Protein AF-A0A3A0F3B7-F1 (afdb_monomer)

Structure (mmCIF, N/CA/C/O backbone):
data_AF-A0A3A0F3B7-F1
#
_entry.id   AF-A0A3A0F3B7-F1
#
loop_
_atom_site.group_PDB
_atom_site.id
_atom_site.type_symbol
_atom_site.label_atom_id
_atom_site.label_alt_id
_atom_site.label_comp_id
_atom_site.label_asym_id
_atom_site.label_entity_id
_atom_site.label_seq_id
_atom_site.pdbx_PDB_ins_code
_atom_site.Cartn_x
_atom_site.Cartn_y
_atom_site.Cartn_z
_atom_site.occupancy
_atom_site.B_iso_or_equiv
_atom_site.auth_seq_id
_atom_site.auth_comp_id
_atom_site.auth_asym_id
_atom_site.auth_atom_id
_atom_site.pdbx_PDB_model_num
ATOM 1 N N . ALA A 1 1 ? 18.678 -20.813 -21.645 1.00 38.84 1 ALA A N 1
ATOM 2 C CA . ALA A 1 1 ? 19.032 -19.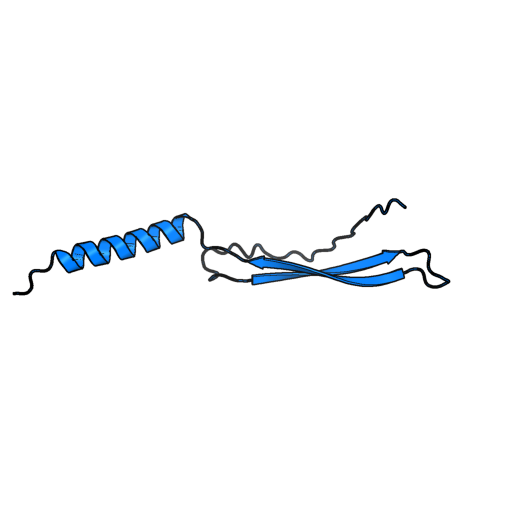383 -21.648 1.00 38.84 1 ALA A CA 1
ATOM 3 C C . ALA A 1 1 ? 18.826 -18.846 -20.239 1.00 38.84 1 ALA A C 1
ATOM 5 O O . ALA A 1 1 ? 17.732 -18.989 -19.707 1.00 38.84 1 ALA A O 1
ATOM 6 N N . THR A 1 2 ? 19.878 -18.331 -19.611 1.00 33.38 2 THR A N 1
ATOM 7 C CA . THR A 1 2 ? 19.868 -17.812 -18.236 1.00 33.38 2 THR A CA 1
ATOM 8 C C . THR A 1 2 ? 19.894 -16.288 -18.328 1.00 33.38 2 THR A C 1
ATOM 10 O O . THR A 1 2 ? 20.878 -15.732 -18.805 1.00 33.38 2 THR A O 1
ATOM 13 N N . ALA A 1 3 ? 18.815 -15.609 -17.936 1.00 43.41 3 ALA A N 1
ATOM 14 C CA . ALA A 1 3 ? 18.764 -14.148 -17.915 1.00 43.41 3 ALA A CA 1
ATOM 15 C C . ALA A 1 3 ? 19.149 -13.649 -16.516 1.00 43.41 3 ALA A C 1
ATOM 17 O O . ALA A 1 3 ? 18.409 -13.849 -15.555 1.00 43.41 3 ALA A O 1
ATOM 18 N N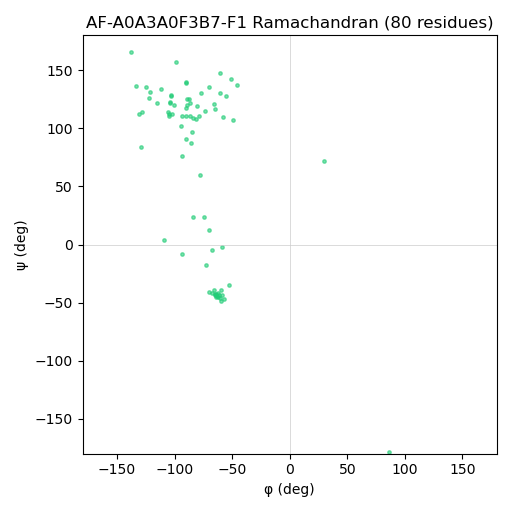 . TRP A 1 4 ? 20.319 -13.019 -16.400 1.00 43.53 4 TRP A N 1
ATOM 19 C CA . TRP A 1 4 ? 20.701 -12.258 -15.213 1.00 43.53 4 TRP A CA 1
ATOM 20 C C . TRP A 1 4 ? 20.239 -10.813 -15.408 1.00 43.53 4 TRP A C 1
ATOM 22 O O . TRP A 1 4 ? 20.738 -10.104 -16.281 1.00 43.53 4 TRP A O 1
ATOM 32 N N . VAL A 1 5 ? 19.235 -10.397 -14.636 1.00 52.84 5 VAL A N 1
ATOM 33 C CA . VAL A 1 5 ? 18.680 -9.041 -14.675 1.00 52.84 5 VAL A CA 1
ATOM 34 C C . VAL A 1 5 ? 19.372 -8.211 -13.596 1.00 52.84 5 VAL A C 1
ATOM 36 O O . VAL A 1 5 ? 19.055 -8.323 -12.416 1.00 52.84 5 VAL A O 1
ATOM 39 N N . GLY A 1 6 ? 20.327 -7.377 -14.005 1.00 50.78 6 GLY A N 1
ATOM 40 C CA . GLY A 1 6 ? 20.799 -6.256 -13.198 1.00 50.78 6 GLY A CA 1
ATOM 41 C C . GLY A 1 6 ? 19.864 -5.066 -13.400 1.00 50.78 6 GLY A C 1
ATOM 42 O O . GLY A 1 6 ? 19.846 -4.476 -14.478 1.00 50.78 6 GLY A O 1
ATOM 43 N N . SER A 1 7 ? 19.068 -4.715 -12.392 1.00 53.09 7 SER A N 1
ATOM 44 C CA . SER A 1 7 ? 18.254 -3.495 -12.403 1.00 53.09 7 SER A CA 1
ATOM 45 C C . SER A 1 7 ? 19.057 -2.327 -11.827 1.00 53.09 7 SER A C 1
ATOM 47 O O . SER A 1 7 ? 19.444 -2.368 -10.659 1.00 53.09 7 SER A O 1
ATOM 49 N N . VAL A 1 8 ? 19.281 -1.263 -12.605 1.00 51.69 8 VAL A N 1
ATOM 50 C CA . VAL A 1 8 ? 19.699 0.033 -12.047 1.00 51.69 8 VAL A CA 1
ATOM 51 C C . VAL A 1 8 ? 18.437 0.769 -11.614 1.00 51.69 8 VAL A C 1
ATOM 53 O O . VAL A 1 8 ? 17.750 1.388 -12.424 1.00 51.69 8 VAL A O 1
ATOM 56 N N . THR A 1 9 ? 18.108 0.666 -10.331 1.00 49.44 9 THR A N 1
ATOM 57 C CA . THR A 1 9 ? 16.950 1.343 -9.742 1.00 49.44 9 THR A CA 1
ATOM 58 C C . THR A 1 9 ? 17.377 2.721 -9.234 1.00 49.44 9 THR A C 1
ATOM 60 O O . THR A 1 9 ? 17.813 2.863 -8.095 1.00 49.44 9 THR A O 1
ATOM 63 N N . ALA A 1 10 ? 17.267 3.753 -10.072 1.00 47.44 10 ALA A N 1
ATOM 64 C CA . ALA A 1 10 ? 17.405 5.140 -9.629 1.00 47.44 10 ALA A CA 1
ATOM 65 C C . ALA A 1 10 ? 16.047 5.641 -9.110 1.00 47.44 10 ALA A C 1
ATOM 67 O O . ALA A 1 10 ? 15.248 6.191 -9.865 1.00 47.44 10 ALA A O 1
ATOM 68 N N . MET A 1 11 ? 15.756 5.412 -7.827 1.00 50.19 11 MET A N 1
ATOM 69 C CA . MET A 1 11 ? 14.594 6.023 -7.176 1.00 50.19 11 MET A CA 1
ATOM 70 C C . MET A 1 11 ? 15.009 7.391 -6.640 1.00 50.19 11 MET A C 1
ATOM 72 O O . MET A 1 11 ? 15.793 7.476 -5.695 1.00 50.19 11 MET A O 1
ATOM 76 N N . GLY A 1 12 ? 14.495 8.464 -7.247 1.00 52.53 12 GLY A N 1
ATOM 77 C CA . GLY A 1 12 ? 14.502 9.777 -6.604 1.00 52.53 12 GLY A CA 1
ATOM 78 C C . GLY A 1 12 ? 13.812 9.641 -5.250 1.00 52.53 12 GLY A C 1
ATOM 79 O O . GLY A 1 12 ? 12.739 9.043 -5.184 1.00 52.53 12 GLY A O 1
ATOM 80 N N . GLY A 1 13 ? 14.470 10.103 -4.183 1.00 46.34 13 GLY A N 1
ATOM 81 C CA . GLY A 1 13 ? 14.049 9.863 -2.804 1.00 46.34 13 GLY A CA 1
ATOM 82 C C . GLY A 1 13 ? 12.570 10.174 -2.603 1.00 46.34 13 GLY A C 1
ATOM 83 O O . GLY A 1 13 ? 12.170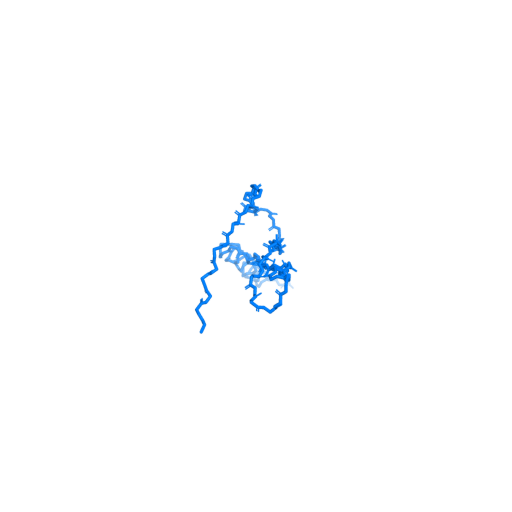 11.335 -2.584 1.00 46.34 13 GLY A O 1
ATOM 84 N N . VAL A 1 14 ? 11.755 9.132 -2.451 1.00 51.97 14 VAL A N 1
ATOM 85 C CA . VAL A 1 14 ? 10.391 9.292 -1.968 1.00 51.97 14 VAL A CA 1
ATOM 86 C C . VAL A 1 14 ? 10.496 9.451 -0.459 1.00 51.97 14 VAL A C 1
ATOM 88 O O . VAL A 1 14 ? 10.907 8.534 0.250 1.00 51.97 14 VAL A O 1
ATOM 91 N N . SER A 1 15 ? 10.199 10.659 0.028 1.00 48.22 15 SER A N 1
ATOM 92 C CA . SER A 1 15 ? 9.964 10.901 1.454 1.00 48.22 15 SER A CA 1
ATOM 93 C C . SER A 1 15 ? 9.034 9.803 1.984 1.00 48.22 15 SER A C 1
ATOM 95 O O . SER A 1 15 ? 8.094 9.445 1.264 1.00 48.22 15 SER A O 1
ATOM 97 N N . PRO A 1 16 ? 9.273 9.222 3.175 1.00 52.59 16 PRO A N 1
ATOM 98 C CA . PRO A 1 16 ? 8.433 8.144 3.668 1.00 52.59 16 PRO A CA 1
ATOM 99 C C . PRO A 1 16 ? 6.985 8.638 3.745 1.00 52.59 16 PRO A C 1
ATOM 101 O O . PRO A 1 16 ? 6.629 9.449 4.594 1.00 52.59 16 PRO A O 1
ATOM 104 N N . LEU A 1 17 ? 6.130 8.118 2.858 1.00 53.97 17 LEU A N 1
ATOM 105 C CA . LEU A 1 17 ? 4.679 8.309 2.910 1.00 53.97 17 LEU A CA 1
ATOM 106 C C . LEU A 1 17 ? 4.037 7.545 4.086 1.00 53.97 17 LEU A C 1
ATOM 108 O O . LEU A 1 17 ? 2.817 7.449 4.160 1.00 53.97 17 LEU A O 1
ATOM 112 N N . SER A 1 18 ? 4.830 7.036 5.035 1.00 49.84 18 SER A N 1
ATOM 113 C CA . SER A 1 18 ? 4.357 6.574 6.341 1.00 49.84 18 SER A CA 1
ATOM 114 C C . SER A 1 18 ? 4.114 7.776 7.263 1.00 49.84 18 SER A C 1
ATOM 116 O O . SER A 1 18 ? 4.752 7.930 8.303 1.00 49.84 18 SER A O 1
ATOM 118 N N . ASN A 1 19 ? 3.222 8.674 6.853 1.00 50.88 19 ASN A N 1
ATOM 119 C CA . ASN A 1 19 ? 2.598 9.599 7.786 1.00 50.88 19 ASN A CA 1
ATOM 120 C C . ASN A 1 19 ? 1.370 8.884 8.356 1.00 50.88 19 ASN A C 1
ATOM 122 O O . ASN A 1 19 ? 0.501 8.462 7.593 1.00 50.88 19 ASN A O 1
ATOM 126 N N . THR A 1 20 ? 1.270 8.787 9.679 1.00 50.34 20 THR A N 1
ATOM 127 C CA . THR A 1 20 ? 0.137 8.200 10.421 1.00 50.34 20 THR A CA 1
ATOM 128 C C . THR A 1 20 ? -1.216 8.879 10.142 1.00 50.34 20 THR A C 1
ATOM 130 O O . THR A 1 20 ? -2.242 8.441 10.653 1.00 50.34 20 THR A O 1
ATOM 133 N N . GLY A 1 21 ? -1.241 9.933 9.316 1.00 49.38 21 GLY A N 1
ATOM 134 C CA . GLY A 1 21 ? -2.439 10.619 8.830 1.00 49.38 21 GLY A CA 1
ATOM 135 C C . GLY A 1 21 ? -2.779 10.425 7.345 1.00 49.38 21 GLY A C 1
ATOM 136 O O . GLY A 1 21 ? -3.715 11.074 6.886 1.00 49.38 21 GLY A O 1
ATOM 137 N N . ALA A 1 22 ? -2.058 9.602 6.572 1.00 53.59 22 ALA A N 1
ATOM 138 C CA . ALA A 1 22 ? -2.416 9.338 5.175 1.00 53.59 22 ALA A CA 1
ATOM 139 C C . ALA A 1 22 ? -3.524 8.263 5.114 1.00 53.59 22 ALA A C 1
ATOM 141 O O . ALA A 1 22 ? -3.255 7.094 5.404 1.00 53.59 22 ALA A O 1
ATOM 142 N N . PRO A 1 23 ? -4.777 8.618 4.767 1.00 54.31 23 PRO A N 1
ATOM 143 C CA . PRO A 1 23 ? -5.854 7.644 4.670 1.00 54.31 23 PRO A CA 1
ATOM 144 C C . PRO A 1 23 ? -5.522 6.688 3.526 1.00 54.31 23 PRO A C 1
ATOM 146 O O . PRO A 1 23 ? -5.423 7.139 2.392 1.00 54.31 23 PRO A O 1
ATOM 149 N N . SER A 1 24 ? -5.318 5.400 3.829 1.00 55.34 24 SER A N 1
ATOM 150 C CA . SER A 1 24 ? -5.437 4.274 2.885 1.00 55.34 24 SER A CA 1
ATOM 151 C C . SER A 1 24 ? -5.120 4.647 1.424 1.00 55.34 24 SER A C 1
ATOM 153 O O . SER A 1 24 ? -6.021 4.787 0.596 1.00 55.34 24 SER A O 1
ATOM 155 N N . GLY A 1 25 ? -3.844 4.882 1.119 1.00 62.69 25 GLY A N 1
ATOM 156 C CA . GLY A 1 25 ? -3.401 5.265 -0.221 1.00 62.69 25 GLY A CA 1
ATOM 157 C C . GLY A 1 25 ? -2.857 4.082 -1.019 1.00 62.69 25 GLY A C 1
ATOM 158 O O . GLY A 1 25 ? -2.370 3.101 -0.456 1.00 62.69 25 GLY A O 1
ATOM 159 N N . THR A 1 26 ? -2.876 4.195 -2.345 1.00 67.94 26 THR A N 1
ATOM 160 C CA . THR A 1 26 ? -2.070 3.342 -3.227 1.00 67.94 26 THR A CA 1
ATOM 161 C C . THR A 1 26 ? -0.865 4.126 -3.730 1.00 67.94 26 THR A C 1
ATOM 163 O O . THR A 1 26 ? -1.037 5.211 -4.287 1.00 67.94 26 THR A O 1
ATOM 166 N N . VAL A 1 27 ? 0.342 3.580 -3.590 1.00 71.94 27 VAL A N 1
ATOM 167 C CA . VAL A 1 27 ? 1.553 4.127 -4.223 1.00 71.94 27 VAL A CA 1
ATOM 168 C C . VAL A 1 27 ? 1.910 3.252 -5.409 1.00 71.94 27 VAL A C 1
ATOM 170 O O . VAL A 1 27 ? 2.109 2.052 -5.251 1.00 71.94 27 VAL A O 1
ATOM 173 N N . THR A 1 28 ? 1.996 3.852 -6.595 1.00 74.12 28 THR A N 1
ATOM 174 C CA . THR A 1 28 ? 2.462 3.157 -7.797 1.00 74.12 28 THR A CA 1
ATOM 175 C C . THR A 1 28 ? 3.872 3.617 -8.123 1.00 74.12 28 THR A C 1
ATOM 177 O O . THR A 1 28 ? 4.096 4.781 -8.450 1.00 74.12 28 THR A O 1
ATOM 180 N N . LEU A 1 29 ? 4.821 2.695 -8.018 1.00 78.00 29 LEU A N 1
ATOM 181 C CA . LEU A 1 29 ? 6.202 2.884 -8.434 1.00 78.00 29 LEU A CA 1
ATOM 182 C C . LEU A 1 29 ? 6.320 2.462 -9.898 1.00 78.00 29 LEU A C 1
ATOM 184 O O . LEU A 1 29 ? 5.951 1.342 -10.254 1.00 78.00 29 LEU A O 1
ATOM 188 N N . VAL A 1 30 ? 6.828 3.365 -10.734 1.00 78.50 30 VAL A N 1
ATOM 189 C CA . VAL A 1 30 ? 7.047 3.126 -12.164 1.00 78.50 30 VAL A CA 1
ATOM 190 C C . VAL A 1 30 ? 8.541 3.174 -12.428 1.00 78.50 30 VAL A C 1
ATOM 192 O O . VAL A 1 30 ? 9.186 4.183 -12.140 1.00 78.50 30 VAL A O 1
ATOM 195 N N . THR A 1 31 ? 9.098 2.092 -12.963 1.00 77.81 31 THR A N 1
ATOM 196 C CA . THR A 1 31 ? 10.529 2.003 -13.271 1.00 77.81 31 THR A CA 1
ATOM 197 C C . THR A 1 31 ? 10.745 1.644 -14.740 1.00 77.81 31 THR A C 1
ATOM 199 O O . THR A 1 31 ? 10.059 0.769 -15.272 1.00 77.81 31 THR A O 1
ATOM 202 N N . PRO A 1 32 ? 11.679 2.310 -15.440 1.00 77.44 32 PRO A N 1
ATOM 203 C CA . PRO A 1 32 ? 12.062 1.893 -16.781 1.00 77.44 32 PRO A CA 1
ATOM 204 C C . PRO A 1 32 ? 12.833 0.568 -16.713 1.00 77.44 32 PRO A C 1
ATOM 206 O O . PRO A 1 32 ? 13.724 0.387 -15.882 1.00 77.44 32 PRO A O 1
ATOM 209 N N . VAL A 1 33 ? 12.502 -0.355 -17.611 1.00 80.12 33 VAL A N 1
ATOM 210 C CA . VAL A 1 33 ? 13.116 -1.676 -17.756 1.00 80.12 33 VAL A CA 1
ATOM 211 C C . VAL A 1 33 ? 13.662 -1.796 -19.175 1.00 80.12 33 VAL A C 1
ATOM 213 O O . VAL A 1 33 ? 12.937 -1.615 -20.150 1.00 80.12 33 VAL A O 1
ATOM 216 N N . PHE A 1 34 ? 14.945 -2.128 -19.301 1.00 77.94 34 PHE A N 1
ATOM 217 C CA . PHE A 1 34 ? 15.580 -2.387 -20.592 1.00 77.94 34 PHE A CA 1
ATOM 218 C C . PHE A 1 34 ? 15.791 -3.888 -20.759 1.00 77.94 34 PHE A C 1
ATOM 220 O O . PHE A 1 34 ? 16.621 -4.484 -20.069 1.00 77.94 34 PHE A O 1
ATOM 227 N N . ILE A 1 35 ? 15.047 -4.503 -21.676 1.00 76.31 35 ILE A N 1
ATOM 228 C CA . ILE A 1 35 ? 15.191 -5.925 -21.989 1.00 76.31 35 ILE A CA 1
ATOM 229 C C . ILE A 1 35 ? 16.215 -6.059 -23.110 1.00 76.31 35 ILE A C 1
ATOM 231 O O . ILE A 1 35 ? 15.988 -5.566 -24.214 1.00 76.31 35 ILE A O 1
ATOM 235 N N . ARG A 1 36 ? 17.339 -6.730 -22.833 1.00 73.25 36 ARG A N 1
ATOM 236 C CA . ARG A 1 36 ? 18.289 -7.136 -23.873 1.00 73.25 36 ARG A CA 1
ATOM 237 C C . ARG A 1 36 ? 17.867 -8.478 -24.459 1.00 73.25 36 ARG A C 1
ATOM 239 O O . ARG A 1 36 ? 17.754 -9.447 -23.714 1.00 73.25 36 ARG A O 1
ATOM 246 N N . SER A 1 37 ? 17.637 -8.530 -25.769 1.00 68.62 37 SER A N 1
ATOM 247 C CA . SER A 1 37 ? 17.268 -9.764 -26.474 1.00 68.62 37 SER A CA 1
ATOM 248 C C . SER A 1 37 ? 18.080 -9.936 -27.749 1.00 68.62 37 SER A C 1
ATOM 250 O O . SER A 1 37 ? 18.153 -9.000 -28.539 1.00 68.62 37 SER A O 1
ATOM 252 N N . ASP A 1 38 ? 18.572 -11.143 -28.019 1.00 70.44 38 ASP A N 1
ATOM 253 C CA . ASP A 1 38 ? 19.382 -11.468 -29.207 1.00 70.44 38 ASP A CA 1
ATOM 254 C C . ASP A 1 38 ? 18.564 -11.567 -30.521 1.00 70.44 38 ASP A C 1
ATOM 256 O O . ASP A 1 38 ? 18.956 -12.234 -31.478 1.00 70.44 38 ASP A O 1
ATOM 260 N N . ILE A 1 39 ? 17.402 -10.909 -30.584 1.00 67.75 39 ILE A N 1
ATOM 261 C CA . ILE A 1 39 ? 16.476 -10.925 -31.723 1.00 67.75 39 ILE A CA 1
ATOM 262 C C . ILE A 1 39 ? 16.780 -9.718 -32.631 1.00 67.75 39 ILE A C 1
ATOM 264 O O . ILE A 1 39 ? 16.070 -8.716 -32.629 1.00 67.75 39 ILE A O 1
ATOM 268 N N . GLY A 1 40 ? 17.858 -9.804 -33.415 1.00 66.19 40 GLY A N 1
ATOM 269 C CA . GLY A 1 40 ? 18.175 -8.847 -34.489 1.00 66.19 40 GLY A CA 1
ATOM 270 C C . GLY A 1 40 ? 18.966 -7.587 -34.087 1.00 66.19 40 GLY A C 1
ATOM 271 O O . GLY A 1 40 ? 19.378 -7.411 -32.946 1.00 66.19 40 GLY A O 1
ATOM 272 N N . ALA A 1 41 ? 19.214 -6.705 -35.069 1.00 65.00 41 ALA A N 1
ATOM 273 C CA . ALA A 1 41 ? 20.196 -5.605 -35.007 1.00 65.00 41 ALA A CA 1
ATOM 274 C C . ALA A 1 41 ? 19.881 -4.462 -34.014 1.00 65.00 41 ALA A C 1
ATOM 276 O O . ALA A 1 41 ? 20.708 -3.572 -33.829 1.00 65.00 41 ALA A O 1
ATOM 277 N N . SER A 1 42 ? 18.722 -4.485 -33.351 1.00 59.91 42 SER A N 1
ATOM 278 C CA . SER A 1 42 ? 18.381 -3.574 -32.253 1.00 59.91 42 SER A CA 1
ATOM 279 C C . SER A 1 42 ? 17.880 -4.394 -31.063 1.00 59.91 42 SER A C 1
ATOM 281 O O . SER A 1 42 ? 16.691 -4.632 -30.883 1.00 59.91 42 SER A O 1
ATOM 283 N N . ALA A 1 43 ? 18.838 -4.888 -30.282 1.00 66.31 43 ALA A N 1
ATOM 284 C CA . ALA A 1 43 ? 18.667 -5.880 -29.225 1.00 66.31 43 ALA A CA 1
ATOM 285 C C . ALA A 1 43 ? 18.231 -5.289 -27.868 1.00 66.31 43 ALA A C 1
ATOM 287 O O . ALA A 1 43 ? 18.515 -5.887 -26.832 1.00 66.31 43 ALA A O 1
ATOM 288 N N . VAL A 1 44 ? 17.604 -4.105 -27.836 1.00 68.25 44 VAL A N 1
ATOM 289 C CA . VAL A 1 44 ? 17.142 -3.457 -26.594 1.00 68.25 44 VAL A CA 1
ATOM 290 C C . VAL A 1 44 ? 15.695 -3.001 -26.745 1.00 68.25 44 VAL A C 1
ATOM 292 O O . VAL A 1 44 ? 15.410 -2.066 -27.490 1.00 68.25 44 VAL A O 1
ATOM 295 N N . VAL A 1 45 ? 14.792 -3.632 -25.996 1.00 75.38 45 VAL A N 1
ATOM 296 C CA . VAL A 1 45 ? 13.371 -3.267 -25.942 1.00 75.38 45 VAL A CA 1
ATOM 297 C C . VAL A 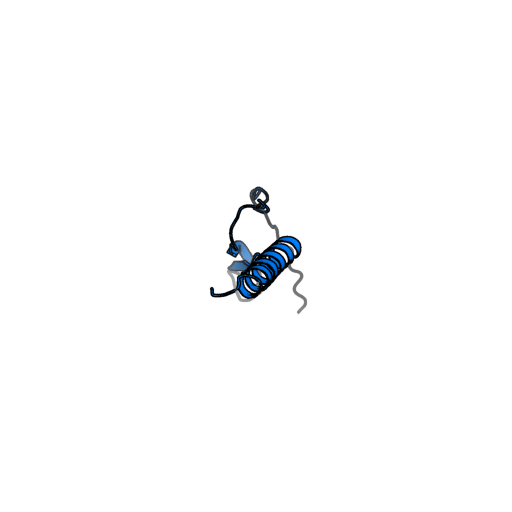1 45 ? 13.106 -2.492 -24.644 1.00 75.38 45 VAL A C 1
ATOM 299 O O . VAL A 1 45 ? 13.231 -3.077 -23.561 1.00 75.38 45 VAL A O 1
ATOM 302 N N . PRO A 1 46 ? 12.775 -1.186 -24.708 1.00 75.75 46 PRO A N 1
ATOM 303 C CA . PRO A 1 46 ? 12.386 -0.418 -23.532 1.00 75.75 46 PRO A CA 1
ATOM 304 C C . PRO A 1 46 ? 10.942 -0.746 -23.128 1.00 75.75 46 PRO A C 1
ATOM 306 O O . PRO A 1 46 ? 10.029 -0.719 -23.953 1.00 75.75 46 PRO A O 1
ATOM 309 N N . VAL A 1 47 ? 10.736 -1.041 -21.848 1.00 80.06 47 VAL A N 1
ATOM 310 C CA . VAL A 1 47 ? 9.439 -1.357 -21.229 1.00 80.06 47 VAL A CA 1
ATOM 311 C C . VAL A 1 47 ? 9.361 -0.648 -19.871 1.00 80.06 47 VAL A C 1
ATOM 313 O O . VAL A 1 47 ? 10.372 -0.184 -19.352 1.00 80.06 47 VAL A O 1
ATOM 316 N N . PHE A 1 48 ? 8.174 -0.549 -19.275 1.00 83.62 48 PHE A N 1
ATOM 317 C CA . PHE A 1 48 ? 7.995 -0.054 -17.908 1.00 83.62 48 PHE A CA 1
ATOM 318 C C . PHE A 1 48 ? 7.534 -1.173 -16.973 1.00 83.62 48 PHE A C 1
ATOM 320 O O . PHE A 1 48 ? 6.617 -1.927 -17.298 1.00 83.62 48 PHE A O 1
ATOM 327 N N . GLY A 1 49 ? 8.168 -1.263 -15.807 1.00 80.12 49 GLY A N 1
ATOM 328 C CA . GLY A 1 49 ? 7.698 -2.046 -14.672 1.00 80.12 49 GLY A CA 1
ATOM 329 C C . GLY A 1 49 ? 6.807 -1.192 -13.771 1.00 80.12 49 GLY A C 1
ATOM 330 O O . GLY A 1 49 ? 7.111 -0.025 -13.521 1.00 80.12 49 GLY A O 1
ATOM 331 N N . PHE A 1 50 ? 5.722 -1.782 -13.275 1.00 80.62 50 PHE A N 1
ATOM 332 C CA . PHE A 1 50 ? 4.786 -1.142 -12.351 1.00 80.62 50 PHE A CA 1
ATOM 333 C C . PHE A 1 50 ? 4.705 -1.962 -11.063 1.00 80.62 50 PHE A C 1
ATOM 335 O O . PHE A 1 50 ? 4.508 -3.176 -11.115 1.00 80.62 50 PHE A O 1
ATOM 342 N N . LEU A 1 51 ? 4.832 -1.303 -9.912 1.00 77.44 51 LEU A N 1
ATOM 343 C CA . LEU A 1 51 ? 4.626 -1.903 -8.596 1.00 77.44 51 LEU A CA 1
ATOM 344 C C . LEU A 1 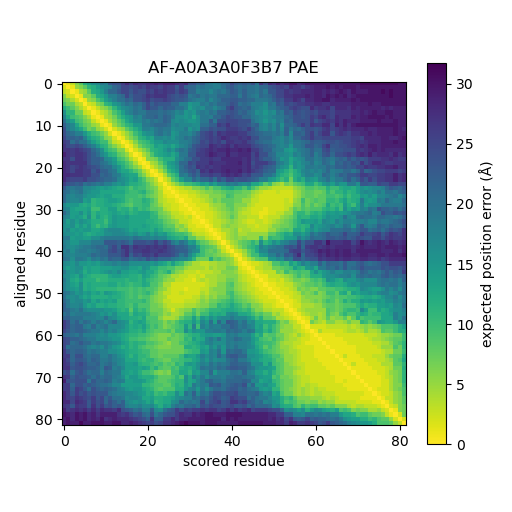51 ? 3.644 -1.046 -7.803 1.00 77.44 51 LEU A C 1
ATOM 346 O O . LEU A 1 51 ? 3.953 0.087 -7.439 1.00 77.44 51 LEU A O 1
ATOM 350 N N . THR A 1 52 ? 2.471 -1.602 -7.520 1.00 77.50 52 THR A N 1
ATOM 351 C CA . THR A 1 52 ? 1.437 -0.938 -6.724 1.00 77.50 52 THR A CA 1
ATOM 352 C C . THR A 1 52 ? 1.464 -1.467 -5.296 1.00 77.50 52 THR A C 1
ATOM 354 O O . THR A 1 52 ? 1.274 -2.658 -5.058 1.00 77.50 52 THR A O 1
ATOM 357 N N . LEU A 1 53 ? 1.688 -0.570 -4.341 1.00 76.19 53 LEU A N 1
ATOM 358 C CA . LEU A 1 53 ? 1.638 -0.836 -2.908 1.00 76.19 53 LEU A CA 1
ATOM 359 C C . LEU A 1 53 ? 0.323 -0.291 -2.353 1.00 76.19 53 LEU A C 1
ATOM 361 O O . LEU A 1 53 ? 0.003 0.878 -2.568 1.00 76.19 53 LEU A O 1
ATOM 365 N N . HIS A 1 54 ? -0.426 -1.128 -1.638 1.00 74.81 54 HIS A N 1
ATOM 366 C CA . HIS A 1 54 ? -1.648 -0.731 -0.942 1.00 74.81 54 HIS A CA 1
ATOM 367 C C . HIS A 1 54 ? -1.369 -0.616 0.556 1.00 74.81 54 HIS A C 1
ATOM 369 O O . HIS A 1 54 ? -0.973 -1.599 1.190 1.00 74.81 54 HIS A O 1
ATOM 375 N N . PHE A 1 55 ? -1.597 0.561 1.135 1.00 75.00 55 PHE A N 1
ATOM 376 C CA . PHE A 1 55 ? -1.450 0.745 2.575 1.00 75.00 55 PHE A CA 1
ATOM 377 C C . PHE A 1 55 ? -2.692 0.236 3.303 1.00 75.00 55 PHE A C 1
ATOM 379 O O . PHE A 1 55 ? -3.802 0.720 3.094 1.00 75.00 55 PHE A O 1
ATOM 386 N N . VAL A 1 56 ? -2.500 -0.758 4.165 1.00 74.31 56 VAL A N 1
ATOM 387 C CA . VAL A 1 56 ? -3.538 -1.243 5.078 1.00 74.31 56 VAL A CA 1
ATOM 388 C C . VAL A 1 56 ? -3.434 -0.441 6.380 1.00 74.31 56 VAL A C 1
ATOM 390 O O . VAL A 1 56 ? -2.310 -0.172 6.812 1.00 74.31 56 VAL A O 1
ATOM 393 N N . PRO A 1 57 ? -4.559 -0.048 7.011 1.00 75.31 57 PRO A N 1
ATOM 394 C CA . PRO A 1 57 ? -4.528 0.590 8.323 1.00 75.31 57 PRO A CA 1
ATOM 395 C C . PRO A 1 57 ? -3.701 -0.213 9.328 1.00 75.31 57 PRO A C 1
ATOM 397 O O . PRO A 1 57 ? -3.746 -1.446 9.338 1.00 75.31 57 PRO A O 1
ATOM 400 N N . GLU A 1 58 ? -2.964 0.487 10.189 1.00 80.69 58 GLU A N 1
ATOM 401 C CA . GLU A 1 58 ? -2.140 -0.159 11.205 1.00 80.69 58 GLU A CA 1
ATOM 402 C C . GLU A 1 58 ? -3.013 -1.010 12.147 1.00 80.69 58 GLU A C 1
ATOM 404 O O . GLU A 1 58 ? -4.155 -0.630 12.446 1.00 80.69 58 GLU A O 1
ATOM 409 N N . PRO A 1 59 ? -2.498 -2.138 12.677 1.00 80.19 59 PRO A N 1
ATOM 410 C CA . PRO A 1 59 ? -3.260 -2.993 13.589 1.00 80.19 59 PRO A CA 1
ATOM 411 C C . PRO A 1 59 ? -3.862 -2.228 14.779 1.00 80.19 59 PRO A C 1
ATOM 413 O O . PRO A 1 59 ? -4.980 -2.520 15.200 1.00 80.19 59 PRO A O 1
ATOM 416 N N . GLY A 1 60 ? -3.158 -1.206 15.282 1.00 85.56 60 GLY A N 1
ATOM 417 C CA . GLY A 1 60 ? -3.645 -0.331 16.350 1.00 85.56 60 GLY A CA 1
ATOM 418 C C . GLY A 1 60 ? -4.851 0.518 15.940 1.00 85.56 60 GLY A C 1
ATOM 419 O O . GLY A 1 60 ? -5.788 0.655 16.723 1.00 85.56 60 GLY A O 1
ATOM 420 N N . THR A 1 61 ? -4.882 1.029 14.706 1.00 84.00 61 THR A N 1
ATOM 421 C CA . THR A 1 61 ? -6.025 1.786 14.169 1.00 84.00 61 THR A CA 1
ATOM 422 C C . THR A 1 61 ? -7.264 0.903 14.065 1.00 84.00 61 THR A C 1
ATOM 424 O O . THR A 1 61 ? -8.348 1.320 14.470 1.00 84.00 61 THR A O 1
ATOM 427 N N . LEU A 1 62 ? -7.107 -0.335 13.584 1.00 85.88 62 LEU A N 1
ATOM 428 C CA . LEU A 1 62 ? -8.206 -1.304 13.521 1.00 85.88 62 LEU A CA 1
ATOM 429 C C . LEU A 1 62 ? -8.701 -1.690 14.918 1.00 85.88 62 LEU A C 1
ATOM 431 O O . LEU A 1 62 ? -9.910 -1.738 15.148 1.00 85.88 62 LEU A O 1
ATOM 435 N N . ALA A 1 63 ? -7.783 -1.918 15.860 1.00 90.38 63 ALA A N 1
ATOM 436 C CA . ALA A 1 63 ? -8.128 -2.232 17.241 1.00 90.38 63 ALA A CA 1
ATOM 437 C C . ALA A 1 63 ? -8.872 -1.074 17.923 1.00 90.38 63 ALA A C 1
ATOM 439 O O . ALA A 1 63 ? -9.890 -1.301 18.574 1.00 90.38 63 ALA A O 1
ATOM 440 N N . LEU A 1 64 ? -8.413 0.168 17.739 1.00 91.50 64 LEU A N 1
ATOM 441 C CA . LEU A 1 64 ? -9.050 1.357 18.306 1.00 91.50 64 LEU A CA 1
ATOM 442 C C . LEU A 1 64 ? -10.424 1.610 17.682 1.00 91.50 64 LEU A C 1
ATOM 444 O O . LEU A 1 64 ? -11.376 1.901 18.405 1.00 91.50 64 LEU A O 1
ATOM 448 N N . PHE A 1 65 ? -10.553 1.445 16.365 1.00 90.62 65 PHE A N 1
ATOM 449 C CA . PHE A 1 65 ? -11.844 1.517 15.686 1.00 90.62 65 PHE A CA 1
ATOM 450 C C . PHE A 1 65 ? -12.814 0.454 16.220 1.00 90.62 65 PHE A C 1
ATOM 452 O O 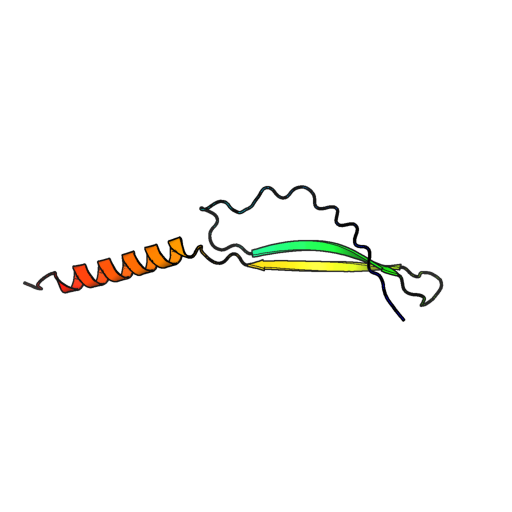. PHE A 1 65 ? -13.933 0.781 16.618 1.00 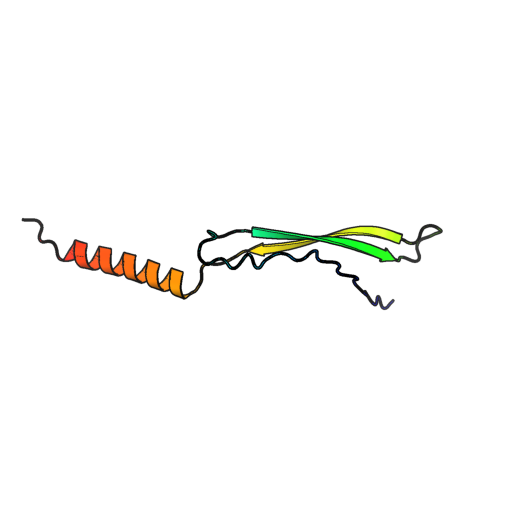90.62 65 PHE A O 1
ATOM 459 N N . GLY A 1 66 ? -12.365 -0.802 16.313 1.00 92.31 66 GLY A N 1
ATOM 460 C CA . GLY A 1 66 ? -13.153 -1.900 16.873 1.00 92.31 66 GLY A CA 1
ATOM 461 C C . GLY A 1 66 ? -13.569 -1.645 18.323 1.00 92.31 66 GLY A C 1
ATOM 462 O O . GLY A 1 66 ? -14.732 -1.842 18.675 1.00 92.31 66 GLY A O 1
ATOM 463 N N . ALA A 1 67 ? -12.655 -1.134 19.150 1.00 93.69 67 ALA A N 1
ATOM 464 C CA . ALA A 1 67 ? -12.939 -0.754 20.530 1.00 93.69 67 ALA A CA 1
ATOM 465 C C . ALA A 1 67 ? -13.960 0.392 20.612 1.00 93.69 67 ALA A C 1
ATOM 467 O O . ALA A 1 67 ? -14.889 0.322 21.414 1.00 93.69 67 ALA A O 1
ATOM 468 N N . GLY A 1 68 ? -13.839 1.412 19.759 1.00 94.00 68 GLY A N 1
ATOM 469 C CA . GLY A 1 68 ? -14.790 2.521 19.681 1.00 94.00 68 GLY A CA 1
ATOM 470 C C . GLY A 1 68 ? -16.203 2.053 19.331 1.00 94.00 68 GLY A C 1
ATOM 471 O O . GLY A 1 68 ? -17.161 2.422 20.013 1.00 94.00 68 GLY A O 1
ATOM 472 N N . VAL A 1 69 ? -16.335 1.177 18.331 1.00 95.38 69 VAL A N 1
ATOM 473 C CA . VAL A 1 69 ? -17.624 0.570 17.957 1.00 95.38 69 VAL A CA 1
ATOM 474 C C . VAL A 1 69 ? -18.186 -0.274 19.106 1.00 95.38 69 VAL A C 1
ATOM 476 O O . VAL A 1 69 ? -19.362 -0.141 19.451 1.00 95.38 69 VAL A O 1
ATOM 479 N N . ALA A 1 70 ? -17.357 -1.104 19.743 1.00 93.75 70 ALA A N 1
ATOM 480 C CA . ALA A 1 70 ? -17.779 -1.940 20.865 1.00 93.75 70 ALA A CA 1
ATOM 481 C C . ALA A 1 70 ? -18.266 -1.107 22.063 1.00 93.75 70 ALA A C 1
ATOM 483 O O . ALA A 1 70 ? -19.313 -1.408 22.643 1.00 93.75 70 ALA A O 1
ATOM 484 N N . LEU A 1 71 ? -17.547 -0.033 22.407 1.00 94.50 71 LEU A N 1
ATOM 485 C CA . LEU A 1 71 ? -17.938 0.895 23.468 1.00 94.50 71 LEU A CA 1
ATOM 486 C C . LEU A 1 71 ? -19.247 1.608 23.129 1.00 94.50 71 LEU A C 1
ATOM 488 O O . LEU A 1 71 ? -20.136 1.665 23.977 1.00 94.50 71 LEU A O 1
ATOM 492 N N . LEU A 1 72 ? -19.403 2.093 21.895 1.00 93.94 72 LEU A N 1
ATOM 493 C CA . LEU A 1 72 ? -20.628 2.760 21.455 1.00 93.94 72 LEU A CA 1
ATOM 494 C C . LEU A 1 72 ? -21.856 1.853 21.628 1.00 93.94 72 LEU A C 1
ATOM 496 O O . LEU A 1 72 ? -22.863 2.273 22.200 1.00 93.94 72 LEU A O 1
ATOM 500 N N . VAL A 1 73 ? -21.755 0.590 21.203 1.00 94.00 73 VAL A N 1
ATOM 501 C CA . VAL A 1 73 ? -22.830 -0.400 21.364 1.00 94.00 73 VAL A CA 1
ATOM 502 C C . VAL A 1 73 ? -23.095 -0.698 22.841 1.00 94.00 73 VAL A C 1
ATOM 504 O O . VAL A 1 73 ? -24.253 -0.749 23.262 1.00 94.00 73 VAL A O 1
ATOM 507 N N . ALA A 1 74 ? -22.048 -0.868 23.651 1.00 92.06 74 ALA A N 1
ATOM 508 C CA . ALA A 1 74 ? -22.192 -1.142 25.079 1.00 92.06 74 ALA A CA 1
ATOM 509 C C . ALA A 1 74 ? -22.885 0.009 25.831 1.00 92.06 74 ALA A C 1
ATOM 511 O O . ALA A 1 74 ? -23.756 -0.246 26.663 1.00 92.06 74 ALA A O 1
ATOM 512 N N . PHE A 1 75 ? -22.547 1.265 25.522 1.00 92.25 75 PHE A N 1
ATOM 513 C CA . PHE A 1 75 ? -23.202 2.440 26.105 1.00 92.25 75 PHE A CA 1
ATOM 514 C C . PHE A 1 75 ? -24.641 2.612 25.614 1.00 92.25 75 PHE A C 1
ATOM 516 O O . PHE A 1 75 ? -25.522 2.900 26.425 1.00 92.25 75 PHE A O 1
ATOM 523 N N . GLY A 1 76 ? -24.905 2.387 24.324 1.00 89.25 76 GLY A N 1
ATOM 524 C CA . GLY A 1 76 ? -26.257 2.458 23.763 1.00 89.25 76 GLY A CA 1
ATOM 525 C C . GLY A 1 76 ? -27.222 1.465 24.413 1.00 89.25 76 GLY A C 1
ATOM 526 O O . GLY A 1 76 ? -28.353 1.821 24.718 1.00 89.25 76 GLY A O 1
ATOM 527 N N . ARG A 1 77 ? -26.757 0.247 24.720 1.00 87.25 77 ARG A N 1
ATOM 528 C 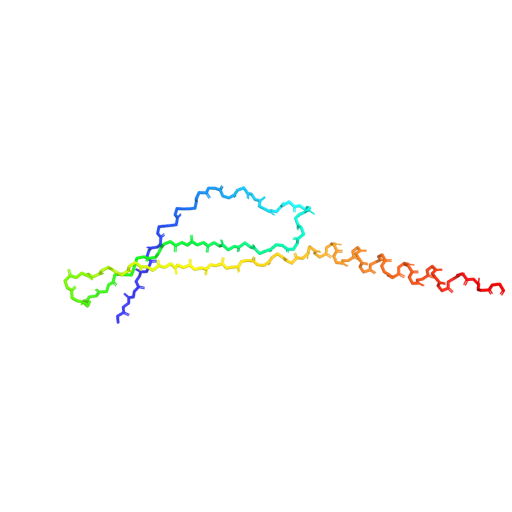CA . ARG A 1 77 ? -27.561 -0.788 25.401 1.00 87.25 77 ARG A CA 1
ATOM 529 C C . ARG A 1 77 ? -27.808 -0.524 26.887 1.00 87.25 77 ARG A C 1
ATOM 531 O O . ARG A 1 77 ? -28.670 -1.171 27.471 1.00 87.25 77 ARG A O 1
ATOM 538 N N . ARG A 1 78 ? -27.021 0.356 27.513 1.00 82.69 78 ARG A N 1
ATOM 539 C CA . ARG A 1 78 ? -27.145 0.705 28.938 1.00 82.69 78 ARG A CA 1
ATOM 540 C C . ARG A 1 78 ? -28.009 1.933 29.186 1.00 82.69 78 ARG A C 1
ATOM 542 O O . ARG A 1 78 ? -28.291 2.211 30.345 1.00 82.69 78 ARG A O 1
ATOM 549 N N . ARG A 1 79 ? -28.414 2.663 28.142 1.00 72.38 79 ARG A N 1
ATOM 550 C CA . ARG A 1 79 ? -29.450 3.687 28.277 1.00 72.38 79 ARG A CA 1
ATOM 551 C C . ARG A 1 79 ? -30.794 2.973 28.427 1.00 72.38 79 ARG A C 1
ATOM 553 O O . ARG A 1 79 ? -31.193 2.286 27.487 1.00 72.38 79 ARG A O 1
ATOM 560 N N . PRO A 1 80 ? -31.467 3.086 29.582 1.00 62.00 80 PRO A N 1
ATOM 561 C CA . PRO A 1 80 ? -32.865 2.705 29.667 1.00 62.00 80 PRO A CA 1
ATOM 562 C C . PRO A 1 80 ? -33.622 3.594 28.674 1.00 62.00 80 PRO A C 1
ATOM 564 O O . PRO A 1 80 ? -33.400 4.803 28.651 1.00 62.00 80 PRO A O 1
ATOM 567 N N . ASN A 1 81 ? -34.456 3.003 27.819 1.00 64.25 81 ASN A N 1
ATOM 568 C CA . ASN A 1 81 ? -35.599 3.762 27.325 1.00 64.25 81 ASN A CA 1
ATOM 569 C C . ASN A 1 81 ? -36.478 3.992 28.558 1.00 64.25 81 ASN A C 1
ATOM 571 O O . ASN A 1 81 ? -36.816 3.008 29.221 1.00 64.25 81 ASN A O 1
ATOM 575 N N . ASP A 1 82 ? -36.727 5.260 28.884 1.00 57.44 82 ASP A N 1
ATOM 576 C CA . ASP A 1 82 ? -37.663 5.677 29.934 1.00 57.44 82 ASP A CA 1
ATOM 577 C C . ASP A 1 82 ? -39.032 4.986 29.787 1.00 57.44 82 ASP A C 1
ATOM 579 O O . ASP A 1 82 ? -39.478 4.775 28.630 1.00 57.44 82 ASP A O 1
#

Mean predicted aligned error: 15.11 Å

Solvent-accessible surface area (backbone atoms only — not comparable to full-atom values): 5570 Å² total; per-residue (Å²): 138,88,84,85,82,83,78,85,80,85,72,76,84,73,72,79,80,84,45,100,80,63,77,72,50,74,50,74,49,77,43,82,39,78,46,76,43,95,73,59,101,69,39,66,49,81,47,76,47,78,48,80,46,74,52,71,80,53,73,65,56,54,51,51,51,52,49,51,54,53,49,52,54,56,54,59,72,66,53,76,81,130

Radius of gyration: 24.74 Å; Cα contacts (8 Å, |Δi|>4): 54; chains: 1; bounding box: 58×30×65 Å

Secondary structure (DSSP, 8-state):
-------------------TT--S-EEEEEEEEEEE--SSS--EEEEEEEEEEEPPPPHHHHHHHHHHHHHHHHHHHHS---

pLDDT: mean 70.23, std 16.1, range [33.38, 95.38]

Foldseek 3Di:
DDDDDDDPDPDDDDDPPPDLPDPWDKDKDKDWDWQADPPDDPRTDIDIDIDIDTDDRDPVVVVVVVVVVVVVVVVVVPDDPD

Sequence (82 aa):
ATAWVGSVTAMGGVSPLSNTGAPSGT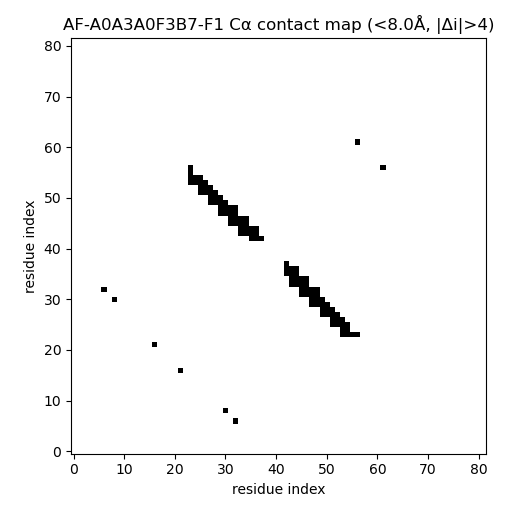VTLVTPVFIRSDIGASAVVPVFGFLTLHFVPEPGTLALFGAGVALLVAFGRRRPND